Protein AF-A0A454WA34-F1 (afdb_monomer_lite)

Secondary structure (DSSP, 8-state):
--EEEE-TT--EEEEEEEE-TTS-EEEEEEESSTT-----GGGHHHHHHHHHHHHHHHHH---

Foldseek 3Di:
DKDWDAAPVGKIWIWAWDADPVRQIDIDIDIPDPVHHDDDPVCVVVVVVRNVVRSVCSVPPDD

pLDDT: mean 88.8, std 8.19, range [55.16, 96.75]

Sequence (63 aa):
MTYHHRDHDGDRLTAHGMRDDDGRPVVHFGTSTPDGVYVDVDRVEELIAGIREAARQAAVSAP

Structure (mmCIF, N/CA/C/O backbone):
data_AF-A0A454WA34-F1
#
_entry.id   AF-A0A454WA34-F1
#
loop_
_atom_site.group_PDB
_atom_site.id
_atom_site.type_symbol
_atom_site.label_atom_id
_atom_site.label_alt_id
_atom_site.label_comp_id
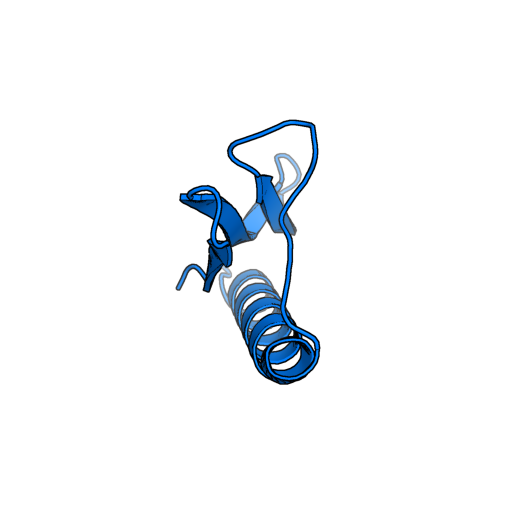_atom_site.label_asym_id
_atom_site.label_entity_id
_atom_site.label_seq_id
_atom_site.pdbx_PDB_ins_code
_atom_site.Cartn_x
_atom_site.Cartn_y
_atom_site.Cartn_z
_atom_site.occupancy
_atom_site.B_iso_or_equiv
_atom_site.auth_seq_id
_atom_site.auth_comp_id
_atom_site.auth_asym_id
_atom_site.auth_atom_id
_atom_site.pdbx_PDB_model_num
ATOM 1 N N . MET A 1 1 ? 3.728 -10.382 7.287 1.00 63.97 1 MET A N 1
ATOM 2 C CA . MET A 1 1 ? 4.193 -10.526 5.893 1.00 63.97 1 MET A CA 1
ATOM 3 C C . MET A 1 1 ? 4.240 -9.145 5.278 1.00 63.97 1 MET A C 1
ATOM 5 O O . MET A 1 1 ? 3.283 -8.394 5.416 1.00 63.97 1 MET A O 1
ATOM 9 N N . THR A 1 2 ? 5.357 -8.798 4.651 1.00 82.00 2 THR A N 1
ATOM 10 C CA . THR A 1 2 ? 5.534 -7.490 4.017 1.00 82.00 2 THR A CA 1
ATOM 11 C C . THR A 1 2 ? 5.396 -7.660 2.515 1.00 82.00 2 THR A C 1
ATOM 13 O O . THR A 1 2 ? 6.061 -8.518 1.936 1.00 82.00 2 THR A O 1
ATOM 16 N N . TYR A 1 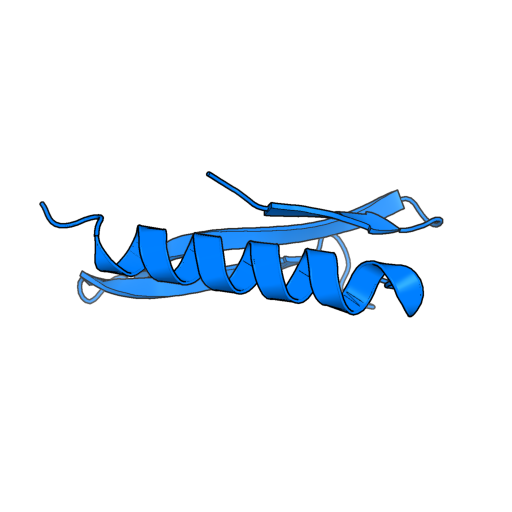3 ? 4.530 -6.866 1.892 1.00 87.94 3 TYR A N 1
ATOM 17 C CA . TYR A 1 3 ? 4.461 -6.791 0.440 1.00 87.94 3 TYR A CA 1
ATOM 18 C C . TYR A 1 3 ? 5.587 -5.893 -0.076 1.00 87.94 3 TYR A C 1
ATOM 20 O O . TYR A 1 3 ? 5.890 -4.849 0.513 1.00 87.94 3 TYR A O 1
ATOM 28 N N . HIS A 1 4 ? 6.206 -6.308 -1.176 1.00 88.88 4 HIS A N 1
ATOM 29 C CA . HIS A 1 4 ? 7.280 -5.581 -1.831 1.00 88.88 4 HIS A CA 1
ATOM 30 C C . HIS A 1 4 ? 7.005 -5.514 -3.329 1.00 88.88 4 HIS A C 1
ATOM 32 O O . HIS A 1 4 ? 6.827 -6.550 -3.961 1.00 88.88 4 HIS A O 1
ATOM 38 N N . HIS A 1 5 ? 7.042 -4.307 -3.882 1.00 90.25 5 HIS A N 1
ATOM 39 C CA . HIS A 1 5 ? 7.099 -4.064 -5.319 1.00 90.25 5 HIS A CA 1
ATOM 40 C C . HIS A 1 5 ? 8.434 -3.409 -5.645 1.00 90.25 5 HIS A C 1
ATOM 42 O O . HIS A 1 5 ? 8.920 -2.594 -4.858 1.00 90.25 5 HIS A O 1
ATOM 48 N N . ARG A 1 6 ? 9.025 -3.775 -6.780 1.00 91.12 6 ARG A N 1
ATOM 49 C CA . ARG A 1 6 ? 10.223 -3.130 -7.312 1.00 91.12 6 ARG A CA 1
ATOM 50 C C . ARG A 1 6 ? 9.963 -2.761 -8.761 1.00 91.12 6 ARG A C 1
ATOM 52 O O . ARG A 1 6 ? 9.540 -3.628 -9.523 1.00 91.12 6 ARG A O 1
ATOM 59 N N . ASP A 1 7 ? 10.199 -1.509 -9.115 1.00 88.62 7 ASP A N 1
ATOM 60 C CA . ASP A 1 7 ? 10.057 -1.065 -10.494 1.00 88.62 7 ASP A CA 1
ATOM 61 C C . ASP A 1 7 ? 11.329 -1.310 -11.321 1.00 88.62 7 ASP A C 1
ATOM 63 O O . ASP A 1 7 ? 12.298 -1.931 -10.867 1.00 88.62 7 ASP A O 1
ATOM 67 N N . HIS A 1 8 ? 11.283 -0.869 -12.576 1.00 87.06 8 HIS A N 1
ATOM 68 C CA . HIS A 1 8 ? 12.351 -1.053 -13.553 1.00 87.06 8 HIS A CA 1
ATOM 69 C C . HIS A 1 8 ? 13.616 -0.239 -13.242 1.00 87.06 8 HIS A C 1
ATOM 71 O O . HIS A 1 8 ? 14.711 -0.687 -13.585 1.00 87.06 8 HIS A O 1
ATOM 77 N N . ASP A 1 9 ? 13.475 0.893 -12.550 1.00 86.75 9 ASP A N 1
ATOM 78 C CA . ASP A 1 9 ? 14.585 1.734 -12.086 1.00 86.75 9 ASP A CA 1
ATOM 79 C C . ASP A 1 9 ? 15.208 1.185 -10.794 1.00 86.75 9 ASP A C 1
ATOM 81 O O . ASP A 1 9 ? 16.312 1.549 -10.382 1.00 86.75 9 ASP A O 1
ATOM 85 N N . GLY A 1 10 ? 14.537 0.202 -10.196 1.00 86.12 10 GLY A N 1
ATOM 86 C CA . GLY A 1 10 ? 14.972 -0.495 -9.008 1.00 86.12 10 GLY A CA 1
ATOM 87 C C . GLY A 1 10 ? 14.415 0.104 -7.725 1.00 86.12 10 GLY A C 1
ATOM 88 O O . GLY A 1 10 ? 14.796 -0.397 -6.658 1.00 86.12 10 GLY A O 1
ATOM 89 N N . ASP A 1 11 ? 13.512 1.077 -7.827 1.00 90.50 11 ASP A N 1
ATOM 90 C CA . ASP A 1 11 ? 12.827 1.693 -6.705 1.00 90.50 11 ASP A CA 1
ATOM 91 C C . ASP A 1 11 ? 11.827 0.725 -6.101 1.00 90.50 11 ASP A C 1
ATOM 93 O O . ASP A 1 11 ? 11.200 -0.096 -6.773 1.00 90.50 11 ASP A O 1
ATOM 97 N N . ARG A 1 12 ? 11.719 0.775 -4.776 1.00 92.00 12 ARG A N 1
ATOM 98 C CA . ARG A 1 12 ? 10.997 -0.214 -3.993 1.00 92.00 12 ARG A CA 1
ATOM 99 C C . ARG A 1 12 ? 9.873 0.439 -3.222 1.00 92.00 12 ARG A C 1
ATOM 101 O O . ARG A 1 12 ? 10.115 1.310 -2.393 1.00 92.00 12 ARG A O 1
ATOM 108 N N . LEU A 1 13 ? 8.672 -0.096 -3.402 1.00 91.88 13 LEU A N 1
ATOM 109 C CA . LEU A 1 13 ? 7.536 0.144 -2.528 1.00 91.88 13 LEU A CA 1
ATOM 110 C C . LEU A 1 13 ? 7.400 -1.031 -1.573 1.00 91.88 13 LEU A C 1
ATOM 112 O O . LEU A 1 13 ? 7.480 -2.202 -1.951 1.00 91.88 13 LEU A O 1
ATOM 116 N N . THR A 1 14 ? 7.177 -0.711 -0.311 1.00 92.94 14 THR A N 1
ATOM 117 C CA . THR A 1 14 ? 6.894 -1.688 0.728 1.00 92.94 14 THR A CA 1
ATOM 118 C C . THR A 1 14 ? 5.591 -1.336 1.416 1.00 92.94 14 THR A C 1
ATOM 120 O O . THR A 1 14 ? 5.348 -0.172 1.722 1.00 92.94 14 THR A O 1
ATOM 123 N N . ALA A 1 15 ? 4.763 -2.345 1.666 1.00 93.31 15 ALA A N 1
ATOM 124 C CA . ALA A 1 15 ? 3.570 -2.217 2.490 1.00 93.31 15 ALA A CA 1
ATOM 125 C C . ALA A 1 15 ? 3.629 -3.274 3.594 1.00 93.31 15 ALA A C 1
ATOM 127 O O . ALA A 1 15 ? 3.701 -4.474 3.314 1.00 93.31 15 ALA A O 1
ATOM 128 N N . HIS A 1 16 ? 3.622 -2.833 4.849 1.00 92.88 16 HIS A N 1
ATOM 129 C CA . HIS A 1 16 ? 3.529 -3.719 6.007 1.00 92.88 16 HIS A CA 1
ATOM 130 C C . HIS A 1 16 ? 2.485 -3.213 6.989 1.00 92.88 16 HIS A C 1
ATOM 132 O O . HIS A 1 16 ? 2.371 -2.017 7.249 1.00 92.88 16 HIS A O 1
ATOM 138 N N . GLY A 1 17 ? 1.733 -4.158 7.546 1.00 92.00 17 GLY A N 1
ATOM 139 C CA . GLY A 1 17 ? 0.877 -3.894 8.687 1.00 92.00 17 GLY A CA 1
ATOM 140 C C . GLY A 1 17 ? 1.708 -3.721 9.955 1.00 92.00 17 GLY A C 1
ATOM 141 O O . GLY A 1 17 ? 2.621 -4.509 10.203 1.00 92.00 17 GLY A O 1
ATOM 142 N N . MET A 1 18 ? 1.388 -2.710 10.754 1.00 92.31 18 MET A N 1
ATOM 143 C CA . MET A 1 18 ? 1.993 -2.460 12.063 1.00 92.31 18 MET A CA 1
ATOM 144 C C . MET A 1 18 ? 0.986 -1.779 12.999 1.00 92.31 18 MET A C 1
ATOM 146 O O . MET A 1 18 ? -0.170 -1.569 12.630 1.00 92.31 18 MET A O 1
ATOM 150 N N . ARG A 1 19 ? 1.417 -1.444 14.216 1.00 89.69 19 ARG A N 1
ATOM 151 C CA . ARG A 1 19 ? 0.693 -0.526 15.098 1.00 89.69 19 ARG A CA 1
ATOM 152 C C . ARG A 1 19 ? 1.431 0.805 15.152 1.00 89.69 19 ARG A C 1
ATOM 154 O O . ARG A 1 19 ? 2.659 0.801 15.116 1.00 89.69 19 ARG A O 1
ATOM 161 N N . ASP A 1 20 ? 0.690 1.904 15.186 1.00 91.44 20 ASP A N 1
ATOM 162 C CA . ASP A 1 20 ? 1.262 3.21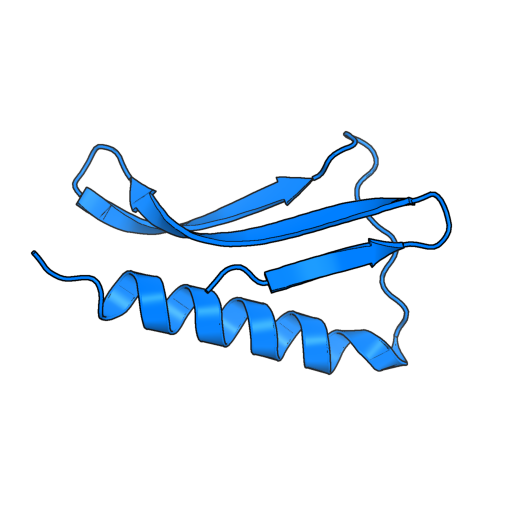9 15.471 1.00 91.44 20 ASP A CA 1
ATOM 163 C C . ASP A 1 20 ? 1.610 3.360 16.965 1.00 91.44 20 ASP A C 1
ATOM 165 O O . ASP A 1 20 ? 1.408 2.434 17.760 1.00 91.44 20 ASP A O 1
ATOM 169 N N . ASP A 1 21 ? 2.135 4.524 17.343 1.00 92.25 21 ASP A N 1
ATOM 170 C CA . ASP A 1 21 ? 2.538 4.817 18.722 1.00 92.25 21 ASP A CA 1
ATOM 171 C C . ASP A 1 21 ? 1.351 4.803 19.708 1.00 92.25 21 ASP A C 1
ATOM 173 O O . ASP A 1 21 ? 1.533 4.533 20.895 1.00 92.25 21 ASP A O 1
ATOM 177 N N . ASP A 1 22 ? 0.124 5.011 19.212 1.00 93.44 22 ASP A N 1
ATOM 178 C CA . ASP A 1 22 ? -1.128 4.909 19.974 1.00 93.44 22 ASP A CA 1
ATOM 179 C C . ASP A 1 22 ? -1.672 3.466 20.021 1.00 93.44 22 ASP A C 1
ATOM 181 O O . ASP A 1 22 ? -2.769 3.204 20.528 1.00 93.44 22 ASP A O 1
ATOM 185 N N . GLY A 1 23 ? -0.937 2.502 19.463 1.00 90.44 23 GLY A N 1
ATOM 186 C CA . GLY A 1 23 ? -1.339 1.108 19.378 1.00 90.44 23 GLY A CA 1
ATOM 187 C C . GLY A 1 23 ? -2.442 0.841 18.353 1.00 90.44 23 GLY A C 1
ATOM 188 O O . GLY A 1 23 ? -3.016 -0.248 18.371 1.00 90.44 23 GLY A O 1
ATOM 189 N N . ARG A 1 24 ? -2.779 1.772 17.458 1.00 93.06 24 ARG A N 1
ATOM 190 C CA . ARG A 1 24 ? -3.802 1.575 16.420 1.00 93.06 24 ARG A CA 1
ATOM 191 C C . ARG A 1 24 ? -3.216 0.797 15.244 1.00 93.06 24 ARG A C 1
ATOM 193 O O . ARG A 1 24 ? -2.089 1.072 14.840 1.00 93.06 24 ARG A O 1
ATOM 200 N N . PRO A 1 25 ? -3.949 -0.168 14.664 1.00 92.88 25 PRO A N 1
ATOM 201 C CA . PRO A 1 25 ? -3.473 -0.891 13.494 1.00 92.88 25 PRO A CA 1
ATOM 202 C C . PRO A 1 25 ? -3.415 0.044 12.280 1.00 92.88 25 PRO A C 1
ATOM 204 O O . PRO A 1 25 ? -4.412 0.665 11.914 1.00 92.88 25 PRO A O 1
ATOM 207 N N . VAL A 1 26 ? -2.255 0.111 11.636 1.00 93.38 26 VAL A N 1
ATOM 208 C CA . VAL A 1 26 ? -1.998 0.926 10.443 1.00 93.38 26 VAL A CA 1
ATOM 209 C C . VAL A 1 26 ? -1.259 0.104 9.389 1.00 93.38 26 VAL A C 1
ATOM 211 O O . VAL A 1 26 ? -0.622 -0.906 9.693 1.00 93.38 26 VAL A O 1
ATOM 214 N N . VAL A 1 27 ? -1.326 0.540 8.132 1.00 92.44 27 VAL A N 1
ATOM 215 C CA . VAL A 1 27 ? -0.434 0.051 7.074 1.00 92.44 27 VAL A CA 1
ATOM 216 C C . VAL A 1 27 ? 0.585 1.139 6.798 1.00 92.44 27 VAL A C 1
ATOM 218 O O . VAL A 1 27 ? 0.219 2.242 6.395 1.00 92.44 27 VAL A O 1
ATOM 221 N N . HIS A 1 28 ? 1.856 0.829 7.017 1.00 91.81 28 HIS A N 1
ATOM 222 C CA . HIS A 1 28 ? 2.942 1.727 6.675 1.00 91.81 28 HIS A CA 1
ATOM 223 C C . HIS A 1 28 ? 3.401 1.453 5.242 1.00 91.81 28 HIS A C 1
ATOM 225 O O . HIS A 1 28 ? 3.730 0.318 4.876 1.00 91.81 28 HIS A O 1
ATOM 231 N N . PHE A 1 29 ? 3.402 2.520 4.445 1.00 91.50 29 PHE A N 1
ATOM 232 C CA . PHE A 1 29 ? 3.903 2.543 3.080 1.00 91.50 29 PHE A CA 1
ATOM 233 C C . PHE A 1 29 ? 5.265 3.224 3.065 1.00 91.50 29 PHE A C 1
ATOM 235 O O . PHE A 1 29 ? 5.366 4.400 3.404 1.00 91.50 29 PHE A O 1
ATOM 242 N N . GLY A 1 30 ? 6.299 2.487 2.670 1.00 90.56 30 GLY A N 1
ATOM 243 C CA . GLY A 1 30 ? 7.648 3.025 2.514 1.00 90.56 30 GLY A CA 1
ATOM 244 C C . GLY A 1 30 ? 8.104 2.926 1.068 1.00 90.56 30 GLY A C 1
ATOM 245 O O . GLY A 1 30 ? 8.001 1.846 0.480 1.00 90.56 30 GLY A O 1
ATOM 246 N N . THR A 1 31 ? 8.634 4.019 0.525 1.00 90.12 31 THR A N 1
ATOM 247 C CA . THR A 1 31 ? 9.314 4.057 -0.775 1.00 90.12 31 THR A CA 1
ATOM 248 C C . THR A 1 31 ? 10.807 4.301 -0.569 1.00 90.12 31 THR A C 1
ATOM 250 O O . THR A 1 31 ? 11.204 5.024 0.345 1.00 90.12 31 THR A O 1
ATOM 253 N N . SER A 1 32 ? 11.661 3.676 -1.384 1.00 86.06 32 SER A N 1
ATOM 254 C CA . SER A 1 32 ? 13.110 3.933 -1.337 1.00 86.06 32 SER A CA 1
ATOM 255 C C . SER A 1 32 ? 13.501 5.299 -1.905 1.00 86.06 32 SER A C 1
ATOM 257 O O . SER A 1 32 ? 14.610 5.760 -1.641 1.00 86.06 32 SER A O 1
ATOM 259 N N . THR A 1 33 ? 12.603 5.940 -2.655 1.00 83.56 33 THR A N 1
ATOM 260 C CA . THR A 1 33 ? 12.807 7.230 -3.322 1.00 83.56 33 THR A CA 1
ATOM 261 C C . THR A 1 33 ? 11.615 8.171 -3.106 1.00 83.56 33 THR A C 1
ATOM 263 O O . THR A 1 33 ? 10.493 7.713 -2.858 1.00 83.56 33 THR A O 1
ATOM 266 N N . PRO A 1 34 ? 11.840 9.500 -3.157 1.00 80.88 34 PRO A N 1
ATOM 267 C CA . PRO A 1 34 ? 10.777 10.499 -3.034 1.00 80.88 34 PRO A CA 1
ATOM 268 C C . PRO A 1 34 ? 9.885 10.588 -4.281 1.00 80.88 34 PRO A C 1
ATOM 270 O O . PRO A 1 34 ? 8.748 11.038 -4.171 1.00 80.88 34 PRO A O 1
ATOM 273 N N . ASP A 1 35 ? 10.381 10.138 -5.436 1.00 82.56 35 ASP A N 1
ATOM 274 C CA . ASP A 1 35 ? 9.679 10.222 -6.723 1.00 82.56 35 ASP A CA 1
ATOM 275 C C . ASP A 1 35 ? 8.581 9.150 -6.880 1.00 82.56 35 ASP A C 1
ATOM 277 O O . ASP A 1 35 ? 7.762 9.216 -7.796 1.00 82.56 35 ASP A O 1
ATOM 281 N N . GLY A 1 36 ? 8.505 8.203 -5.938 1.00 84.75 36 GLY A N 1
ATOM 282 C CA . GLY A 1 36 ? 7.509 7.136 -5.911 1.00 84.75 36 GLY A CA 1
ATOM 283 C C . GLY A 1 36 ? 8.023 5.841 -6.532 1.00 84.75 36 GLY A C 1
ATOM 284 O O . GLY A 1 36 ? 9.214 5.567 -6.514 1.00 84.75 36 GLY A O 1
ATOM 285 N N . VAL A 1 37 ? 7.106 5.003 -7.017 1.00 91.31 37 VAL A N 1
ATOM 286 C CA . VAL A 1 37 ? 7.439 3.802 -7.795 1.00 91.31 37 VAL A CA 1
ATOM 287 C C . VAL A 1 37 ? 6.505 3.689 -8.984 1.00 91.31 37 VAL A C 1
ATOM 289 O O . VAL A 1 37 ? 5.316 4.010 -8.879 1.00 91.31 37 VAL A O 1
ATOM 292 N N . TYR A 1 38 ? 7.010 3.160 -10.091 1.00 91.50 38 TYR A N 1
ATOM 293 C CA . TYR A 1 38 ? 6.169 2.822 -11.234 1.00 91.50 38 TYR A CA 1
ATOM 294 C C . TYR A 1 38 ? 5.601 1.410 -11.087 1.00 91.50 38 TYR A C 1
ATOM 296 O O . TYR A 1 38 ? 6.323 0.440 -10.852 1.00 91.50 38 TYR A O 1
ATOM 304 N N . VAL A 1 39 ? 4.285 1.283 -11.234 1.00 90.62 39 VAL A N 1
ATOM 305 C CA . VAL A 1 39 ? 3.581 -0.002 -11.170 1.00 90.62 39 VAL A CA 1
ATOM 306 C C . VAL A 1 39 ? 2.915 -0.231 -12.513 1.00 90.62 39 VAL A C 1
ATOM 308 O O . VAL A 1 39 ? 2.065 0.559 -12.925 1.00 90.62 39 VAL A O 1
ATOM 311 N N . ASP A 1 40 ? 3.299 -1.313 -13.187 1.00 93.38 40 ASP A N 1
ATOM 312 C CA . ASP A 1 40 ? 2.650 -1.717 -14.431 1.00 93.38 40 ASP A CA 1
ATOM 313 C C . ASP A 1 40 ? 1.157 -1.945 -14.192 1.00 93.38 40 ASP A C 1
ATOM 315 O O . ASP A 1 40 ? 0.759 -2.527 -13.179 1.00 93.38 40 ASP A O 1
ATOM 319 N N . VAL A 1 41 ? 0.320 -1.524 -15.144 1.00 93.69 41 VAL A N 1
ATOM 320 C CA . VAL A 1 41 ? -1.146 -1.622 -15.021 1.00 93.69 41 VAL A CA 1
ATOM 321 C C . VAL A 1 41 ? -1.587 -3.061 -14.731 1.00 93.69 41 VAL A C 1
ATOM 323 O O . VAL A 1 41 ? -2.432 -3.287 -13.867 1.00 93.69 41 VAL A O 1
ATOM 326 N N . ASP A 1 42 ? -0.931 -4.042 -15.352 1.00 95.50 42 ASP A N 1
ATOM 327 C CA . ASP A 1 42 ? -1.215 -5.471 -15.172 1.00 95.50 42 ASP A CA 1
ATOM 328 C C . ASP A 1 42 ? -0.828 -6.007 -13.777 1.00 95.50 42 ASP A C 1
ATOM 330 O O . ASP A 1 42 ? -1.186 -7.127 -13.410 1.00 95.50 42 ASP A O 1
ATOM 334 N N . ARG A 1 43 ? -0.101 -5.217 -12.975 1.00 92.31 43 ARG A N 1
ATOM 335 C CA . ARG A 1 43 ? 0.332 -5.537 -11.605 1.00 92.31 43 ARG A CA 1
ATOM 336 C C . ARG A 1 43 ? -0.454 -4.795 -10.528 1.00 92.31 43 ARG A C 1
ATOM 338 O O . ARG A 1 43 ? -0.278 -5.085 -9.345 1.00 92.31 43 ARG A O 1
ATOM 345 N N . VAL A 1 44 ? -1.350 -3.880 -10.902 1.00 93.44 44 VAL A N 1
ATOM 346 C CA . VAL A 1 44 ? -2.132 -3.081 -9.942 1.00 93.44 44 VAL A CA 1
ATOM 347 C C . VAL A 1 44 ? -2.986 -3.966 -9.032 1.00 93.44 44 VAL A C 1
ATOM 349 O O . VAL A 1 44 ? -3.041 -3.734 -7.825 1.00 93.44 44 VAL A O 1
ATOM 352 N N . GLU A 1 45 ? -3.599 -5.022 -9.566 1.00 96.75 45 GLU A N 1
ATOM 353 C CA . GLU A 1 45 ? -4.401 -5.951 -8.758 1.00 96.75 45 GLU A CA 1
ATOM 354 C C . GLU A 1 45 ? -3.552 -6.719 -7.733 1.00 96.75 45 GLU A C 1
ATOM 356 O O . GLU A 1 45 ? -3.970 -6.912 -6.589 1.00 96.75 45 GLU A O 1
ATOM 361 N N . GLU A 1 46 ? -2.329 -7.105 -8.105 1.00 93.75 46 GLU A N 1
ATOM 362 C CA . GLU A 1 46 ? -1.379 -7.763 -7.203 1.00 93.75 46 GLU A CA 1
ATOM 363 C C . GLU A 1 46 ? -0.956 -6.822 -6.064 1.00 93.75 46 GLU A C 1
ATOM 365 O O . GLU A 1 46 ? -0.958 -7.217 -4.894 1.00 93.75 46 GLU A O 1
ATOM 370 N N . LEU A 1 47 ? -0.676 -5.556 -6.388 1.00 93.00 47 LEU A N 1
ATOM 371 C CA . LEU A 1 47 ? -0.393 -4.512 -5.404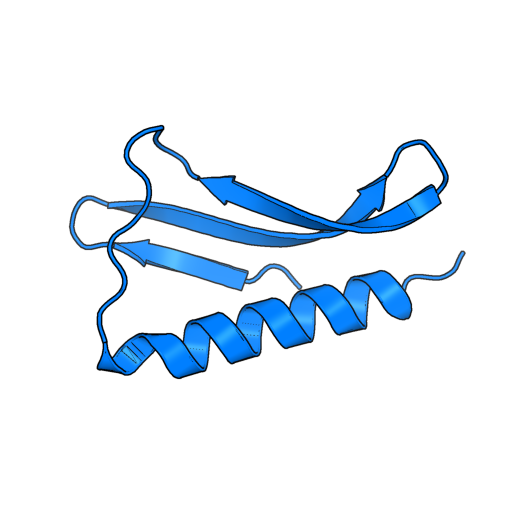 1.00 93.00 47 LEU A CA 1
ATOM 372 C C . LEU A 1 47 ? -1.564 -4.327 -4.430 1.00 93.00 47 LEU A C 1
ATOM 374 O O . LEU A 1 47 ? -1.369 -4.355 -3.213 1.00 93.00 47 LEU A O 1
ATOM 378 N N . ILE A 1 48 ? -2.791 -4.179 -4.940 1.00 94.69 48 ILE A N 1
ATOM 379 C CA . ILE A 1 48 ? -3.994 -4.017 -4.110 1.00 94.69 48 ILE A CA 1
ATOM 380 C C . ILE A 1 48 ? -4.186 -5.233 -3.199 1.00 94.69 48 ILE A C 1
ATOM 382 O O . ILE A 1 48 ? -4.494 -5.072 -2.014 1.00 94.69 48 ILE A O 1
ATOM 386 N N . ALA A 1 49 ? -3.987 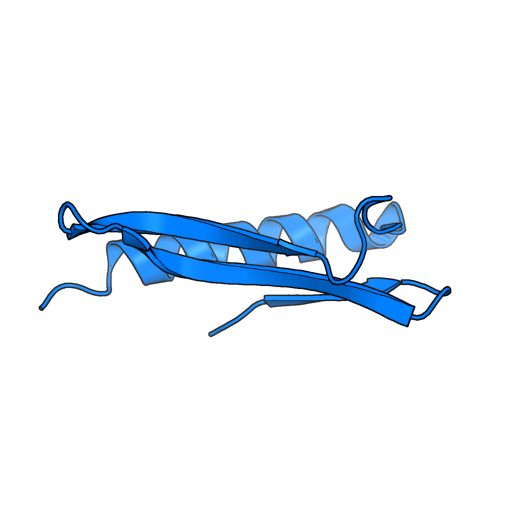-6.447 -3.715 1.00 95.25 49 ALA A N 1
ATOM 387 C CA . ALA A 1 49 ? -4.066 -7.667 -2.921 1.00 95.25 49 ALA A CA 1
ATOM 388 C C . ALA A 1 49 ? -3.023 -7.679 -1.790 1.00 95.25 49 ALA A C 1
ATOM 390 O O . ALA A 1 49 ? -3.372 -7.977 -0.645 1.00 95.25 49 ALA A O 1
ATOM 391 N N . GLY A 1 50 ? -1.780 -7.282 -2.079 1.00 93.12 50 GLY A N 1
ATOM 392 C CA . GLY A 1 50 ? -0.711 -7.151 -1.088 1.00 93.12 50 GLY A CA 1
ATOM 393 C C . GLY A 1 50 ? -1.039 -6.143 0.016 1.00 93.12 50 GLY A C 1
ATOM 394 O O . GLY A 1 50 ? -0.877 -6.441 1.200 1.00 93.12 50 GLY A O 1
ATOM 395 N N . ILE A 1 51 ? -1.585 -4.981 -0.350 1.00 94.19 51 ILE A N 1
ATO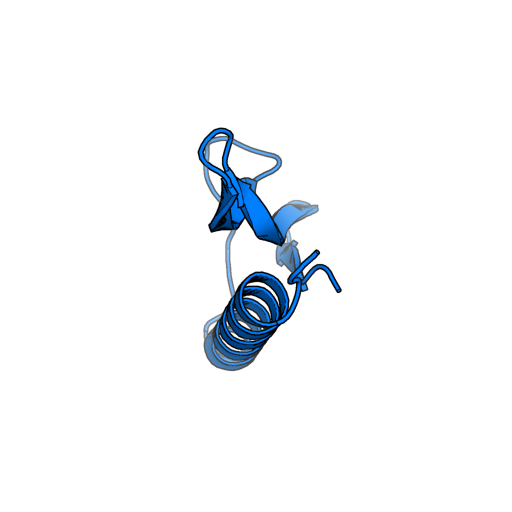M 396 C CA . ILE A 1 51 ? -2.021 -3.952 0.606 1.00 94.19 51 ILE A CA 1
ATOM 397 C C . ILE A 1 51 ? -3.167 -4.467 1.482 1.00 94.19 51 ILE A C 1
ATOM 399 O O . ILE A 1 51 ? -3.145 -4.294 2.702 1.00 94.19 51 ILE A O 1
ATOM 403 N N . ARG A 1 52 ? -4.162 -5.135 0.885 1.00 95.19 52 ARG A N 1
ATOM 404 C CA . ARG A 1 52 ? -5.289 -5.730 1.622 1.00 95.19 52 ARG A CA 1
ATOM 405 C C . ARG A 1 52 ? -4.823 -6.794 2.613 1.00 95.19 52 ARG A C 1
ATOM 407 O O . ARG A 1 52 ? -5.356 -6.869 3.718 1.00 95.19 52 ARG A O 1
ATOM 414 N N . GLU A 1 53 ? -3.847 -7.612 2.235 1.00 93.62 53 GLU A N 1
ATOM 415 C CA . GLU A 1 53 ? -3.245 -8.603 3.130 1.00 93.62 53 GLU A CA 1
ATOM 416 C C . GLU A 1 53 ? -2.489 -7.932 4.284 1.00 93.62 53 GLU A C 1
ATOM 418 O O . GLU A 1 53 ? -2.713 -8.283 5.441 1.00 93.62 53 GLU A O 1
ATOM 423 N N . ALA A 1 54 ? -1.669 -6.915 4.000 1.00 91.06 54 ALA A N 1
ATOM 424 C CA . ALA A 1 54 ? -0.968 -6.146 5.029 1.00 91.06 54 ALA A CA 1
ATOM 425 C C . ALA A 1 54 ? -1.945 -5.503 6.032 1.00 91.06 54 ALA A C 1
ATOM 427 O O . ALA A 1 54 ? -1.731 -5.576 7.243 1.00 91.06 54 ALA A O 1
ATOM 428 N N . ALA A 1 55 ? -3.057 -4.945 5.543 1.00 91.69 55 ALA A N 1
ATOM 429 C CA . ALA A 1 55 ? -4.117 -4.390 6.382 1.00 91.69 55 ALA A CA 1
ATOM 430 C C . ALA A 1 55 ? -4.783 -5.457 7.265 1.00 91.69 55 ALA A C 1
ATOM 432 O O . ALA A 1 55 ? -4.962 -5.242 8.465 1.00 91.69 55 ALA A O 1
ATOM 433 N N . ARG A 1 56 ? -5.110 -6.631 6.702 1.00 91.75 56 ARG A N 1
ATOM 434 C CA . ARG A 1 56 ? -5.661 -7.751 7.483 1.00 91.75 56 ARG A CA 1
ATOM 435 C C . ARG A 1 56 ? -4.707 -8.171 8.595 1.00 91.75 56 ARG A C 1
ATOM 437 O O . ARG A 1 56 ? -5.155 -8.374 9.717 1.00 91.75 56 ARG A O 1
ATOM 444 N N . GLN A 1 57 ? -3.410 -8.238 8.312 1.00 87.69 57 GLN A N 1
ATOM 445 C CA . GLN A 1 57 ? -2.397 -8.600 9.302 1.00 87.69 57 GLN A CA 1
ATOM 446 C C . GLN A 1 57 ? -2.263 -7.567 10.417 1.00 87.69 57 GLN A C 1
ATOM 448 O O . GLN A 1 57 ? -2.203 -7.960 11.581 1.00 87.69 57 GLN A O 1
ATOM 453 N N . ALA A 1 58 ? -2.287 -6.269 10.098 1.00 89.56 58 ALA A N 1
ATOM 454 C CA . ALA A 1 58 ? -2.307 -5.215 11.114 1.00 89.56 58 ALA A CA 1
ATOM 455 C C . ALA A 1 58 ? -3.503 -5.382 12.065 1.00 89.56 58 ALA A C 1
ATOM 457 O O . ALA A 1 58 ? -3.356 -5.259 13.278 1.00 89.56 58 ALA A O 1
ATOM 458 N N . ALA A 1 59 ? -4.675 -5.720 11.517 1.00 87.56 59 ALA A N 1
ATOM 459 C CA . ALA A 1 59 ? -5.900 -5.893 12.288 1.00 87.56 59 ALA A CA 1
ATOM 460 C C . ALA A 1 59 ? -5.884 -7.128 13.210 1.00 87.56 59 ALA A C 1
ATOM 462 O O . ALA A 1 59 ? -6.411 -7.052 14.318 1.00 87.56 59 ALA A O 1
ATOM 463 N N . VAL A 1 60 ? -5.287 -8.250 12.781 1.00 84.62 60 VAL A N 1
ATOM 464 C CA . VAL A 1 60 ? -5.233 -9.496 13.582 1.00 84.62 60 VAL A CA 1
ATOM 465 C C . VAL A 1 60 ? -4.012 -9.604 14.492 1.00 84.62 60 VAL A C 1
ATOM 467 O O . VAL A 1 60 ? -3.991 -10.456 15.375 1.00 84.62 60 VAL A O 1
ATOM 470 N N . SER A 1 61 ? -3.011 -8.741 14.312 1.00 66.06 61 SER A N 1
ATOM 471 C CA . SER A 1 61 ? -1.875 -8.607 15.229 1.00 66.06 61 SER A CA 1
ATOM 472 C C . SER A 1 61 ? -2.337 -7.904 16.516 1.00 66.06 61 SER A C 1
ATOM 474 O O . SER A 1 61 ? -2.061 -6.724 16.746 1.00 66.06 61 SER A O 1
ATOM 476 N N . ALA A 1 62 ? -3.152 -8.589 17.317 1.00 56.72 62 ALA A N 1
ATOM 477 C CA . ALA A 1 62 ? -3.477 -8.223 18.693 1.00 56.72 62 ALA A CA 1
ATOM 478 C C . ALA A 1 62 ? -2.362 -8.709 19.640 1.00 56.72 62 ALA A C 1
ATOM 480 O O . ALA A 1 62 ? -1.737 -9.725 19.329 1.00 56.72 62 ALA A O 1
ATOM 481 N N . PRO A 1 63 ? -2.070 -7.981 20.736 1.00 55.16 63 PRO A N 1
ATOM 482 C CA . PRO A 1 63 ? -1.233 -8.507 21.812 1.00 55.16 63 PRO A CA 1
ATOM 483 C C . PRO A 1 63 ? -1.856 -9.747 22.468 1.00 55.16 63 PRO A C 1
ATOM 485 O O . PRO A 1 63 ? -3.106 -9.862 22.456 1.00 55.16 63 PRO A O 1
#

Radius of gyration: 12.59 Å; chains: 1; bounding box: 21×21×37 Å